Protein AF-A0A3C0HRY5-F1 (afdb_monomer_lite)

Radius of gyration: 14.95 Å; chains: 1; bounding box: 25×20×42 Å

Structure (mmCIF, N/CA/C/O backbone):
data_AF-A0A3C0HRY5-F1
#
_entry.id   AF-A0A3C0HRY5-F1
#
loop_
_atom_site.group_PDB
_atom_site.id
_atom_site.type_symbol
_atom_site.label_atom_id
_atom_site.label_alt_id
_atom_site.label_comp_id
_atom_site.label_asym_id
_atom_site.label_entity_id
_atom_site.label_seq_id
_atom_site.pdbx_PDB_ins_code
_atom_site.Cartn_x
_atom_site.Cartn_y
_atom_site.Cartn_z
_atom_site.occupancy
_atom_site.B_iso_or_equiv
_atom_site.auth_seq_id
_atom_site.auth_comp_id
_atom_site.auth_asym_id
_atom_site.auth_atom_id
_atom_site.pdbx_PDB_model_num
ATOM 1 N N . VAL A 1 1 ? -2.709 -3.842 -19.035 1.00 57.28 1 VAL A N 1
ATOM 2 C CA . VAL A 1 1 ? -2.562 -4.637 -17.795 1.00 57.28 1 VAL A CA 1
ATOM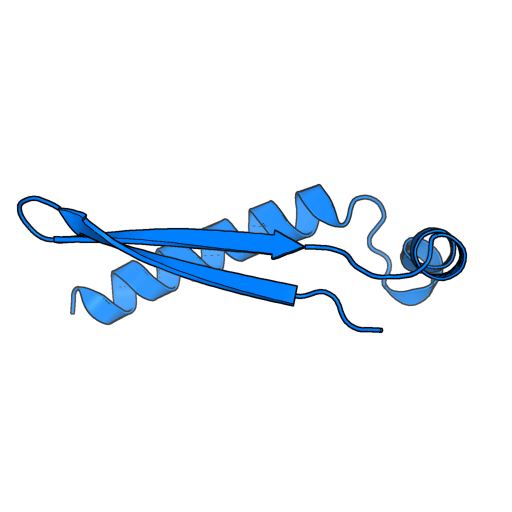 3 C C . VAL A 1 1 ? -2.110 -3.685 -16.710 1.00 57.28 1 VAL A C 1
ATOM 5 O O . VAL A 1 1 ? -1.111 -3.006 -16.915 1.00 57.28 1 VAL A O 1
ATOM 8 N N . PHE A 1 2 ? -2.897 -3.559 -15.646 1.00 76.81 2 PHE A N 1
ATOM 9 C CA . PHE A 1 2 ? -2.691 -2.578 -14.583 1.00 76.81 2 PHE A CA 1
ATOM 10 C C . PHE A 1 2 ? -2.185 -3.284 -13.325 1.00 76.81 2 PHE A C 1
ATOM 12 O O . PHE A 1 2 ? -2.584 -4.420 -13.060 1.00 76.81 2 PHE A O 1
ATOM 19 N N . SER A 1 3 ? -1.306 -2.627 -12.571 1.00 89.50 3 SER A N 1
ATOM 20 C CA . SER A 1 3 ? -0.951 -3.064 -11.219 1.00 89.50 3 SER A CA 1
ATOM 21 C C . SER A 1 3 ? -2.199 -2.995 -10.332 1.00 89.50 3 SER A C 1
ATOM 23 O O . SER A 1 3 ? -3.047 -2.119 -10.521 1.00 89.50 3 SER A O 1
ATOM 25 N N . LYS A 1 4 ? -2.343 -3.942 -9.405 1.00 94.88 4 LYS A N 1
ATOM 26 C CA . LYS A 1 4 ? -3.475 -3.992 -8.472 1.00 94.88 4 LYS A CA 1
ATOM 27 C C . LYS A 1 4 ? -3.057 -3.476 -7.106 1.00 94.88 4 LYS A C 1
ATOM 29 O O . LYS A 1 4 ? -1.920 -3.680 -6.692 1.00 94.88 4 LYS A O 1
ATOM 34 N N . TRP A 1 5 ? -4.022 -2.882 -6.420 1.00 96.50 5 TRP A N 1
ATOM 35 C CA . TRP A 1 5 ? -3.911 -2.419 -5.046 1.00 96.50 5 TRP A CA 1
ATOM 36 C C . TRP A 1 5 ? -5.042 -3.041 -4.238 1.00 96.50 5 TRP A C 1
ATOM 38 O O . TRP A 1 5 ? -6.153 -3.204 -4.753 1.00 96.50 5 TRP A O 1
ATOM 48 N N . ARG A 1 6 ? -4.754 -3.430 -3.001 1.00 97.38 6 ARG A N 1
ATOM 49 C CA . ARG A 1 6 ? -5.736 -4.005 -2.082 1.00 97.38 6 ARG A CA 1
ATOM 50 C C . ARG A 1 6 ? -5.477 -3.469 -0.687 1.00 97.38 6 ARG A C 1
ATOM 52 O O . ARG A 1 6 ? -4.331 -3.420 -0.264 1.00 97.38 6 ARG A O 1
ATOM 59 N N . TYR A 1 7 ? -6.552 -3.162 0.021 1.00 98.06 7 TYR A N 1
ATOM 60 C CA . TYR A 1 7 ? -6.514 -2.909 1.451 1.00 98.06 7 TYR A CA 1
ATOM 61 C C . TYR A 1 7 ? -7.235 -4.044 2.169 1.00 98.06 7 TYR A C 1
ATOM 63 O O . TYR A 1 7 ? -8.305 -4.484 1.736 1.00 98.06 7 TYR A O 1
ATOM 71 N N . GLU A 1 8 ? -6.630 -4.530 3.240 1.00 98.38 8 GLU A N 1
ATOM 72 C CA . GLU A 1 8 ? -7.230 -5.467 4.178 1.00 98.38 8 GLU A CA 1
ATOM 73 C C . GLU A 1 8 ? -7.464 -4.733 5.495 1.00 98.38 8 GLU A C 1
ATOM 75 O O . GLU A 1 8 ? -6.597 -4.001 5.968 1.00 98.38 8 GLU A O 1
ATOM 80 N N . PHE A 1 9 ? -8.664 -4.893 6.048 1.00 98.25 9 PHE A N 1
ATOM 81 C CA . PHE A 1 9 ? -9.086 -4.255 7.287 1.00 98.25 9 PHE A CA 1
ATOM 82 C C . PHE A 1 9 ? -9.431 -5.349 8.284 1.00 98.25 9 PHE A C 1
ATOM 84 O O . PHE A 1 9 ? -10.297 -6.185 8.018 1.00 98.25 9 PHE A O 1
ATOM 91 N N . GLU A 1 10 ? -8.764 -5.327 9.427 1.00 98.50 10 GLU A N 1
ATOM 92 C CA . GLU A 1 10 ? -8.947 -6.303 10.492 1.00 98.50 10 GLU A CA 1
ATOM 93 C C . GLU A 1 10 ? -9.277 -5.572 11.790 1.00 98.50 10 GLU A C 1
ATOM 95 O O . GLU A 1 10 ? -8.532 -4.691 12.226 1.00 98.50 10 GLU A O 1
ATOM 100 N N . SER A 1 11 ? -10.388 -5.936 12.431 1.00 97.94 11 SER A N 1
ATOM 101 C CA . SER A 1 11 ? -10.699 -5.430 13.768 1.00 97.94 11 SER A CA 1
ATOM 102 C C . SER A 1 11 ? -9.669 -5.943 14.773 1.00 97.94 11 SER A C 1
ATOM 104 O O . SER A 1 11 ? -9.350 -7.132 14.802 1.00 97.94 11 SER A O 1
ATOM 106 N N . ILE A 1 12 ? -9.173 -5.045 15.617 1.00 97.19 12 ILE A N 1
ATOM 107 C CA . ILE A 1 12 ? -8.282 -5.350 16.739 1.00 97.19 12 ILE A CA 1
ATOM 108 C C . ILE A 1 12 ? -8.845 -4.704 18.005 1.00 97.19 12 ILE A C 1
ATOM 110 O O . ILE A 1 12 ? -9.747 -3.869 17.929 1.00 97.19 12 ILE A O 1
ATOM 114 N N . ASP A 1 13 ? -8.329 -5.080 19.174 1.00 96.81 13 ASP A N 1
ATOM 115 C CA . ASP A 1 13 ? -8.748 -4.417 20.408 1.00 96.81 13 ASP A CA 1
ATOM 116 C C . ASP A 1 13 ? -8.435 -2.914 20.337 1.00 96.81 13 ASP A C 1
ATOM 118 O O . ASP A 1 13 ? -7.316 -2.516 20.010 1.00 96.81 13 ASP A O 1
ATOM 122 N N . GLY A 1 14 ? -9.454 -2.089 20.572 1.00 94.06 14 GLY A N 1
ATOM 123 C CA . GLY A 1 14 ? -9.346 -0.632 20.512 1.00 94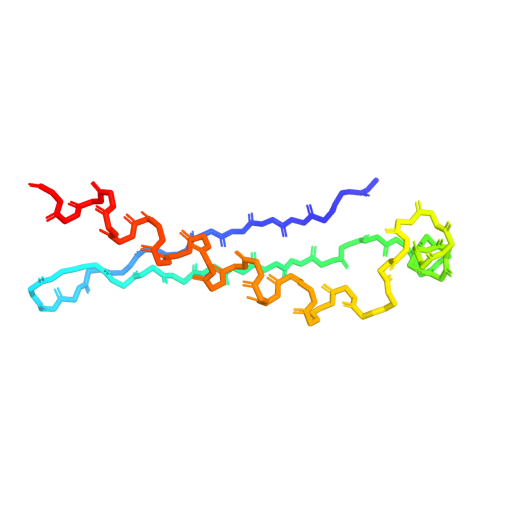.06 14 GLY A CA 1
ATOM 124 C C . GLY A 1 14 ? -9.178 -0.011 19.118 1.00 9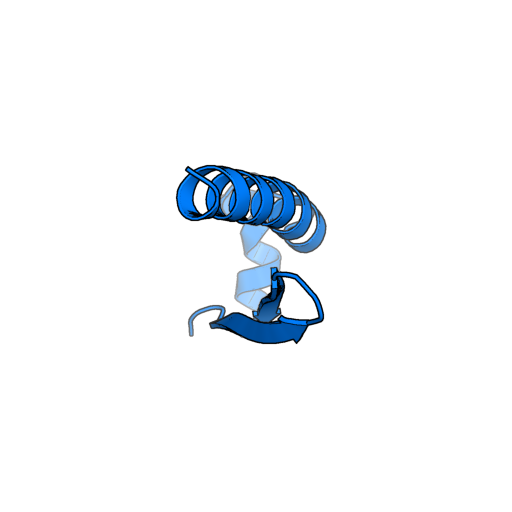4.06 14 GLY A C 1
ATOM 125 O O . GLY A 1 14 ? -8.931 1.191 19.054 1.00 94.06 14 GLY A O 1
ATOM 126 N N . GLY A 1 15 ? -9.316 -0.752 18.008 1.00 96.31 15 GLY A N 1
ATOM 127 C CA . GLY A 1 15 ? -9.168 -0.141 16.681 1.00 96.31 15 GLY A CA 1
ATOM 128 C C . GLY A 1 15 ? -9.293 -1.074 15.475 1.00 96.31 15 GLY A C 1
ATOM 129 O O . GLY A 1 15 ? -9.897 -2.144 15.521 1.00 96.31 15 GLY A O 1
ATOM 130 N N . THR A 1 16 ? -8.723 -0.641 14.351 1.00 97.75 16 THR A N 1
ATOM 131 C CA . THR A 1 16 ? -8.657 -1.416 13.103 1.00 97.75 16 THR A CA 1
ATOM 132 C C . THR A 1 16 ? -7.230 -1.402 12.577 1.00 97.75 16 THR A C 1
ATOM 134 O O . THR A 1 16 ? -6.635 -0.339 12.414 1.00 97.75 16 THR A O 1
ATOM 137 N N . ARG A 1 17 ? -6.681 -2.580 12.281 1.00 98.12 17 ARG A N 1
ATOM 138 C CA . ARG A 1 17 ? -5.437 -2.703 11.524 1.00 98.12 17 ARG A CA 1
ATOM 139 C C . ARG A 1 17 ? -5.762 -2.626 10.041 1.00 98.12 17 ARG A C 1
ATOM 141 O O . ARG A 1 17 ? -6.610 -3.372 9.558 1.00 98.12 17 ARG A O 1
ATOM 148 N N . VAL A 1 18 ? -5.066 -1.745 9.333 1.00 98.44 18 VAL A N 1
ATOM 149 C CA . VAL A 1 18 ? -5.162 -1.632 7.878 1.00 98.44 18 VA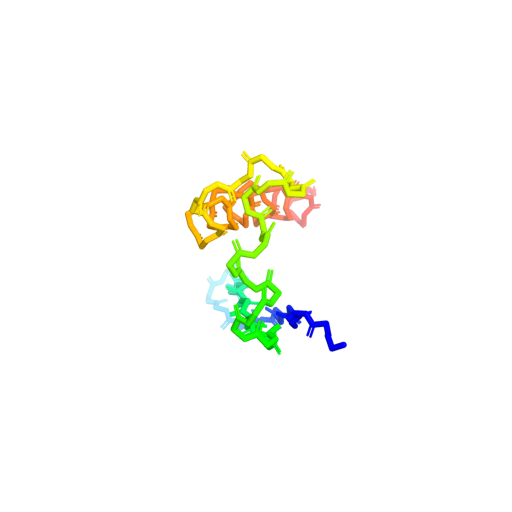L A CA 1
ATOM 150 C C . VAL A 1 18 ? -3.846 -2.078 7.264 1.00 98.44 18 VAL A C 1
ATOM 152 O O . VAL A 1 18 ? -2.793 -1.540 7.603 1.00 98.44 18 VAL A O 1
ATOM 155 N N . THR A 1 19 ? -3.912 -3.038 6.348 1.00 98.38 19 THR A N 1
ATOM 156 C CA . THR A 1 19 ? -2.761 -3.510 5.575 1.00 98.38 19 THR A CA 1
ATOM 157 C C . THR A 1 19 ? -2.973 -3.162 4.110 1.00 98.38 19 THR A C 1
ATOM 159 O O . THR A 1 19 ? -3.998 -3.511 3.527 1.00 98.38 19 THR A O 1
ATOM 162 N N . GLU A 1 20 ? -2.011 -2.478 3.497 1.00 98.50 20 GLU A N 1
ATOM 163 C CA . GLU A 1 20 ? -2.021 -2.198 2.061 1.00 98.50 20 GLU A CA 1
ATOM 164 C C . GLU A 1 20 ? -1.117 -3.183 1.312 1.00 98.50 20 GLU A C 1
ATOM 166 O O . GLU A 1 20 ? 0.008 -3.468 1.723 1.00 98.50 20 GLU A O 1
ATOM 171 N N . HIS A 1 21 ? -1.599 -3.676 0.175 1.00 97.38 21 HIS A N 1
ATOM 172 C CA . HIS A 1 21 ? -0.882 -4.580 -0.711 1.00 97.38 21 HIS A CA 1
ATOM 173 C C . HIS A 1 21 ? -0.831 -4.012 -2.123 1.00 97.38 21 HIS A C 1
ATOM 175 O O . HIS A 1 21 ? -1.823 -3.493 -2.643 1.00 97.38 21 HIS A O 1
ATOM 181 N N . THR A 1 22 ? 0.298 -4.231 -2.789 1.00 96.38 22 THR A N 1
ATOM 182 C CA . THR A 1 22 ? 0.468 -3.957 -4.214 1.00 96.38 22 THR A CA 1
ATOM 183 C C . THR A 1 22 ? 0.850 -5.236 -4.951 1.00 96.38 22 THR A C 1
ATOM 185 O O . THR A 1 22 ? 1.589 -6.072 -4.433 1.00 96.38 22 THR A O 1
ATOM 188 N N . LEU A 1 23 ? 0.320 -5.409 -6.161 1.00 94.56 23 LEU A N 1
ATOM 189 C CA . LEU A 1 23 ? 0.665 -6.515 -7.048 1.00 94.56 23 LEU A CA 1
ATOM 190 C C . LEU A 1 23 ? 0.958 -5.978 -8.445 1.00 94.56 23 LEU A C 1
ATOM 192 O O . LEU A 1 23 ? 0.055 -5.541 -9.171 1.00 94.56 23 LEU A O 1
ATOM 196 N N . ASP A 1 24 ? 2.227 -6.045 -8.842 1.00 92.88 24 ASP A N 1
ATOM 197 C CA . ASP A 1 24 ? 2.648 -5.583 -10.155 1.00 92.88 24 ASP A CA 1
ATOM 198 C C . ASP A 1 24 ? 2.440 -6.647 -11.240 1.00 92.88 24 ASP A C 1
ATOM 200 O O . ASP A 1 24 ? 3.270 -7.527 -11.469 1.00 92.88 24 ASP A O 1
ATOM 204 N N . LEU A 1 25 ? 1.316 -6.526 -11.948 1.00 93.44 25 LEU A N 1
ATOM 205 C CA . LEU A 1 25 ? 0.945 -7.392 -13.069 1.00 93.44 25 LEU A CA 1
ATOM 206 C C . LEU A 1 25 ? 1.468 -6.889 -14.422 1.00 93.44 25 LEU A C 1
ATOM 208 O O . LEU A 1 25 ? 1.082 -7.418 -15.467 1.00 93.44 25 LEU A O 1
ATOM 212 N N . ARG A 1 26 ? 2.301 -5.840 -14.451 1.00 91.31 26 ARG A N 1
ATOM 213 C CA . ARG A 1 26 ? 2.849 -5.338 -15.716 1.00 91.31 26 ARG A CA 1
ATOM 214 C C . ARG A 1 26 ? 3.714 -6.420 -16.381 1.00 91.31 26 ARG A C 1
ATOM 216 O O . ARG A 1 26 ? 4.500 -7.069 -15.696 1.00 91.31 26 ARG A O 1
ATOM 223 N N . PRO A 1 27 ? 3.624 -6.604 -17.712 1.00 92.81 27 PRO A N 1
ATOM 224 C CA . PRO A 1 27 ? 4.538 -7.489 -18.426 1.00 92.81 27 PRO A CA 1
ATOM 225 C C . PRO A 1 27 ? 5.996 -7.056 -18.229 1.00 92.81 27 PRO A C 1
ATOM 227 O O . PRO A 1 27 ? 6.271 -5.856 -18.201 1.00 92.81 27 PRO A O 1
ATOM 230 N N . GLU A 1 28 ? 6.936 -8.001 -18.202 1.00 91.56 28 GLU A N 1
ATOM 231 C CA . GLU A 1 28 ? 8.363 -7.720 -17.946 1.00 91.56 28 GLU A CA 1
ATOM 232 C C . GLU A 1 28 ? 8.955 -6.658 -18.886 1.00 91.56 28 GLU A C 1
ATOM 234 O O . GLU A 1 28 ? 9.662 -5.753 -18.446 1.00 91.56 28 GLU A O 1
ATOM 239 N N . LYS A 1 29 ? 8.565 -6.663 -20.170 1.00 91.31 29 LYS A N 1
ATOM 240 C CA . LYS A 1 29 ? 8.969 -5.617 -21.130 1.00 91.31 29 LYS A CA 1
ATOM 241 C C . LYS A 1 29 ? 8.563 -4.200 -20.697 1.00 91.31 29 LYS A C 1
ATOM 243 O O . LYS A 1 29 ? 9.291 -3.245 -20.936 1.00 91.31 29 LYS A O 1
ATOM 248 N N . VAL A 1 30 ? 7.406 -4.063 -20.048 1.00 89.00 30 VAL A N 1
ATOM 249 C CA . VAL A 1 30 ? 6.898 -2.781 -19.538 1.00 89.00 30 VAL A CA 1
ATOM 250 C C . VAL A 1 30 ? 7.614 -2.405 -18.243 1.00 89.00 30 VAL A C 1
ATOM 252 O O . VAL A 1 30 ? 7.929 -1.232 -18.054 1.00 89.00 30 VAL A O 1
ATOM 255 N N . LYS A 1 31 ? 7.918 -3.380 -17.376 1.00 90.25 31 LYS A N 1
ATOM 256 C CA . LYS A 1 31 ? 8.729 -3.146 -16.170 1.00 90.25 31 LYS A CA 1
ATOM 257 C C . LYS A 1 31 ? 10.116 -2.612 -16.535 1.00 90.25 31 LYS A C 1
ATOM 259 O O . LYS A 1 31 ? 10.517 -1.590 -15.990 1.00 90.25 31 LYS A O 1
ATOM 264 N N . ALA A 1 32 ? 10.772 -3.207 -17.534 1.00 91.06 32 ALA A N 1
ATOM 265 C CA . ALA A 1 32 ? 12.084 -2.775 -18.024 1.00 91.06 32 ALA A CA 1
ATOM 266 C C . ALA A 1 32 ? 12.086 -1.349 -18.612 1.00 91.06 32 ALA A C 1
ATOM 268 O O . ALA A 1 32 ? 13.073 -0.625 -18.506 1.00 91.06 32 ALA A O 1
ATOM 269 N N . MET A 1 33 ? 10.975 -0.916 -19.216 1.00 90.31 33 MET A N 1
ATOM 270 C CA . MET A 1 33 ? 10.805 0.462 -19.697 1.00 90.31 33 MET A CA 1
ATOM 271 C C . MET A 1 33 ? 10.414 1.453 -18.589 1.00 90.31 33 MET A C 1
ATOM 273 O O . MET A 1 33 ? 10.487 2.665 -18.800 1.00 90.31 33 MET A O 1
ATOM 277 N N . GLY A 1 34 ? 10.013 0.952 -17.418 1.00 87.19 34 GLY A N 1
ATOM 278 C CA . GLY A 1 34 ? 9.500 1.731 -16.293 1.00 87.19 34 GLY A CA 1
ATOM 279 C C . GLY A 1 34 ? 10.410 2.885 -15.868 1.00 87.19 34 GLY A C 1
ATOM 280 O O . GLY A 1 34 ? 9.927 4.019 -15.864 1.00 87.19 34 GLY A O 1
ATOM 281 N N . PRO A 1 35 ? 11.708 2.652 -15.589 1.00 92.62 35 PRO A N 1
ATOM 282 C CA . PRO A 1 35 ? 12.616 3.711 -15.152 1.00 92.62 35 PRO A CA 1
ATOM 283 C C . PRO A 1 35 ? 12.712 4.868 -16.148 1.00 92.62 35 PRO A C 1
ATOM 285 O O . PRO A 1 35 ? 12.644 6.026 -15.755 1.00 92.62 35 PRO A O 1
ATOM 288 N N . LYS A 1 36 ? 12.760 4.575 -17.454 1.00 92.94 36 LYS A N 1
ATOM 289 C CA . LYS A 1 36 ? 12.810 5.611 -18.499 1.00 92.94 36 LYS A CA 1
ATOM 290 C C . LYS A 1 36 ? 11.518 6.421 -18.600 1.00 92.94 36 LYS A C 1
ATOM 292 O O . LYS A 1 36 ? 11.567 7.595 -18.941 1.00 92.94 36 LYS A O 1
ATOM 297 N N . MET A 1 37 ? 10.371 5.795 -18.345 1.00 88.56 37 MET A N 1
ATOM 298 C CA . MET A 1 37 ? 9.064 6.448 -18.463 1.00 88.56 37 MET A CA 1
ATOM 299 C C . MET A 1 37 ? 8.691 7.263 -17.226 1.00 88.56 37 MET A C 1
ATOM 301 O O . MET A 1 37 ? 8.101 8.329 -17.365 1.00 88.56 37 MET A O 1
ATOM 305 N N . SER A 1 38 ? 8.987 6.755 -16.027 1.00 89.12 38 SER A N 1
ATOM 306 C CA . SER A 1 38 ? 8.546 7.375 -14.773 1.00 89.12 38 SER A CA 1
ATOM 307 C C . SER A 1 38 ? 9.670 7.950 -13.914 1.00 89.12 38 SER A C 1
ATOM 309 O O . SER A 1 38 ? 9.365 8.516 -12.872 1.00 89.12 38 SER A O 1
ATOM 311 N N . GLY A 1 39 ? 10.942 7.755 -14.276 1.00 94.00 39 GLY A N 1
ATOM 312 C CA . GLY A 1 39 ? 12.089 8.145 -13.444 1.00 94.00 39 GLY A CA 1
ATOM 313 C C . GLY A 1 39 ? 12.209 7.358 -12.134 1.00 94.00 39 GLY A C 1
ATOM 314 O O . GLY A 1 39 ? 12.914 7.779 -11.228 1.00 94.00 39 GLY A O 1
ATOM 315 N N . ILE A 1 40 ? 11.494 6.234 -12.009 1.00 93.31 40 ILE A N 1
ATOM 316 C CA . ILE A 1 40 ? 11.463 5.409 -10.793 1.00 93.31 40 ILE A CA 1
ATOM 317 C C . ILE A 1 40 ? 12.210 4.120 -11.102 1.00 93.31 40 ILE A C 1
ATOM 319 O O . ILE A 1 40 ? 11.709 3.294 -11.868 1.00 93.31 40 ILE A O 1
ATOM 323 N N . GLU A 1 41 ? 13.398 3.979 -10.521 1.00 92.12 41 GLU A N 1
ATOM 324 C CA . GLU A 1 41 ? 14.254 2.806 -10.704 1.00 92.12 41 GLU A CA 1
ATOM 325 C C . GLU A 1 41 ? 13.751 1.616 -9.886 1.00 92.12 41 GLU A C 1
ATOM 327 O O . GLU A 1 41 ? 13.443 0.568 -10.452 1.00 92.12 41 GLU A O 1
ATOM 332 N N . ASP A 1 42 ? 13.577 1.809 -8.577 1.00 93.62 42 ASP A N 1
ATOM 333 C CA . ASP A 1 42 ? 12.984 0.818 -7.682 1.00 93.62 42 ASP A CA 1
ATOM 334 C C . ASP A 1 42 ? 11.534 1.196 -7.371 1.00 93.62 42 ASP A C 1
ATOM 336 O O . ASP A 1 42 ? 11.225 2.025 -6.507 1.00 93.62 42 ASP A O 1
ATOM 340 N N . ARG A 1 43 ? 10.616 0.587 -8.122 1.00 93.06 43 ARG A N 1
ATOM 341 C CA . ARG A 1 43 ? 9.186 0.828 -7.936 1.00 93.06 43 ARG A CA 1
ATOM 342 C C . ARG A 1 43 ? 8.643 0.189 -6.664 1.00 93.06 43 ARG A C 1
ATOM 344 O O . ARG A 1 43 ? 7.704 0.743 -6.100 1.00 93.06 43 ARG A O 1
ATOM 351 N N . ASP A 1 44 ? 9.216 -0.914 -6.202 1.00 93.69 44 ASP A N 1
ATOM 352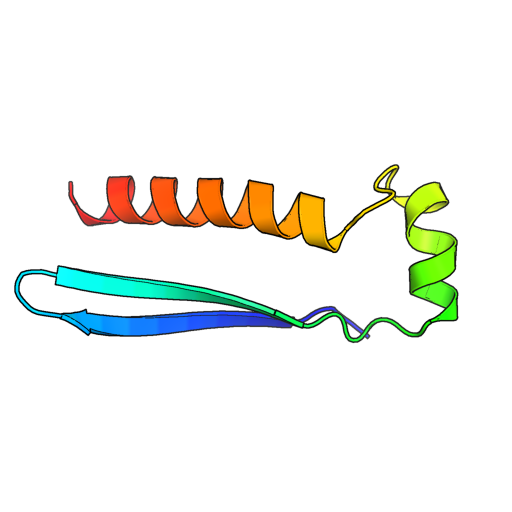 C CA . ASP A 1 44 ? 8.736 -1.578 -4.992 1.00 93.69 44 ASP A CA 1
ATOM 353 C C . ASP A 1 44 ? 9.119 -0.761 -3.756 1.00 93.69 44 ASP A C 1
ATOM 355 O O . ASP A 1 44 ? 8.286 -0.563 -2.870 1.00 93.69 44 ASP A O 1
ATOM 359 N N . ALA A 1 45 ? 10.339 -0.211 -3.723 1.00 95.75 45 ALA A N 1
ATOM 360 C CA . ALA A 1 45 ? 10.744 0.743 -2.693 1.00 95.75 45 ALA A CA 1
ATOM 361 C C . ALA A 1 45 ? 9.903 2.017 -2.733 1.00 95.75 45 ALA A C 1
ATOM 363 O O . ALA A 1 45 ? 9.391 2.432 -1.693 1.00 95.75 45 ALA A O 1
ATOM 364 N N . ARG A 1 46 ? 9.693 2.595 -3.925 1.00 96.19 46 ARG A N 1
ATOM 365 C CA . ARG A 1 46 ? 8.873 3.804 -4.043 1.00 96.19 46 ARG A CA 1
ATOM 366 C C . ARG A 1 46 ? 7.432 3.564 -3.596 1.00 96.19 46 ARG A C 1
ATOM 368 O O . ARG A 1 46 ? 6.869 4.412 -2.911 1.00 96.19 46 ARG A O 1
ATOM 375 N N . ASN A 1 47 ? 6.849 2.421 -3.959 1.00 96.25 47 ASN A N 1
ATOM 376 C CA . ASN A 1 47 ? 5.508 2.052 -3.521 1.00 96.25 47 ASN A CA 1
ATOM 377 C C . ASN A 1 47 ? 5.455 1.941 -1.993 1.00 96.25 47 ASN A C 1
ATOM 379 O O . ASN A 1 47 ? 4.610 2.608 -1.407 1.00 96.25 47 ASN A O 1
ATOM 383 N N . ARG A 1 48 ? 6.376 1.204 -1.347 1.00 96.88 48 ARG A N 1
ATOM 384 C CA . ARG A 1 48 ? 6.420 1.091 0.126 1.00 96.88 48 ARG A CA 1
ATOM 385 C C . ARG A 1 48 ? 6.443 2.452 0.819 1.00 96.88 48 ARG A C 1
ATOM 387 O O . ARG A 1 48 ? 5.594 2.700 1.664 1.00 96.88 48 ARG A O 1
ATOM 394 N N . GLU A 1 49 ? 7.338 3.347 0.403 1.00 97.75 49 GLU A N 1
ATOM 395 C CA . GLU A 1 49 ? 7.446 4.698 0.975 1.00 97.75 49 GLU A CA 1
ATOM 396 C C . GLU A 1 49 ? 6.114 5.463 0.878 1.00 97.75 49 GLU A C 1
ATOM 398 O O . GLU A 1 49 ? 5.643 6.071 1.838 1.00 97.75 49 GLU A O 1
ATOM 403 N N . THR A 1 50 ? 5.460 5.406 -0.285 1.00 97.25 50 THR A N 1
ATOM 404 C CA . THR A 1 50 ? 4.173 6.088 -0.476 1.00 97.25 50 THR A CA 1
ATOM 405 C C . THR A 1 50 ? 3.007 5.405 0.244 1.00 97.25 50 THR A C 1
ATOM 407 O O . THR A 1 50 ? 2.087 6.092 0.686 1.00 97.25 50 THR A O 1
ATOM 410 N N . MET A 1 51 ? 3.039 4.078 0.390 1.00 98.00 51 MET A N 1
ATOM 411 C CA . MET A 1 51 ? 2.041 3.304 1.136 1.00 98.00 51 MET A CA 1
ATOM 412 C C . MET A 1 51 ? 2.103 3.640 2.626 1.00 98.00 51 MET A C 1
ATOM 414 O O . MET A 1 51 ? 1.072 3.880 3.244 1.00 98.00 51 MET A O 1
ATOM 418 N N . GLU A 1 52 ? 3.306 3.756 3.194 1.00 98.25 52 GLU A N 1
ATOM 419 C CA . GLU A 1 52 ? 3.499 4.186 4.585 1.00 98.25 52 GLU A CA 1
ATOM 420 C C . GLU A 1 52 ? 2.878 5.566 4.835 1.00 98.25 52 GLU A C 1
ATOM 422 O O . GLU A 1 52 ? 2.104 5.742 5.779 1.00 98.25 52 GLU A O 1
ATOM 427 N N . ALA A 1 53 ? 3.135 6.529 3.943 1.00 98.44 53 ALA A N 1
ATOM 428 C CA . ALA A 1 53 ? 2.524 7.856 4.023 1.00 98.44 53 ALA A CA 1
ATOM 429 C C . ALA A 1 53 ? 0.991 7.805 3.883 1.00 98.44 53 ALA A C 1
ATOM 431 O O . ALA A 1 53 ? 0.278 8.507 4.602 1.00 98.44 53 ALA A O 1
ATOM 432 N N . THR A 1 54 ? 0.480 6.960 2.983 1.00 98.44 54 THR A N 1
ATOM 433 C CA . THR A 1 54 ? -0.963 6.763 2.768 1.00 98.44 54 THR A CA 1
ATOM 434 C C . THR A 1 54 ? -1.641 6.207 4.016 1.00 98.44 54 THR A C 1
ATOM 436 O O . THR A 1 54 ? -2.644 6.761 4.463 1.00 98.44 54 THR A O 1
ATOM 439 N N . LEU A 1 55 ? -1.084 5.152 4.613 1.00 98.50 55 LEU A N 1
ATOM 440 C CA . LEU A 1 55 ? -1.633 4.519 5.812 1.00 98.50 55 LEU A CA 1
ATOM 441 C C . LEU A 1 55 ? -1.565 5.445 7.034 1.00 98.50 55 LEU A C 1
ATOM 443 O O . LEU A 1 55 ? -2.525 5.504 7.801 1.00 98.50 55 LEU A O 1
ATOM 447 N N . ALA A 1 56 ? -0.490 6.226 7.182 1.00 98.19 56 ALA A N 1
ATOM 448 C CA . ALA A 1 56 ? -0.391 7.231 8.241 1.00 98.19 56 ALA A CA 1
ATOM 449 C C . ALA A 1 56 ? -1.457 8.332 8.093 1.00 98.19 56 ALA A C 1
ATOM 451 O O . ALA A 1 56 ? -2.117 8.700 9.066 1.00 98.19 56 ALA A O 1
ATOM 452 N N . ALA A 1 57 ? -1.665 8.837 6.872 1.00 98.31 57 ALA A N 1
ATOM 453 C CA . ALA A 1 57 ? -2.709 9.822 6.597 1.00 98.31 57 ALA A CA 1
ATOM 454 C C . ALA A 1 57 ? -4.119 9.249 6.813 1.00 98.31 57 ALA A C 1
ATOM 456 O O . ALA A 1 57 ? -4.997 9.958 7.305 1.00 98.31 57 ALA A O 1
ATOM 457 N N . LEU A 1 58 ? -4.329 7.972 6.476 1.00 98.00 58 LEU A N 1
ATOM 458 C CA . LEU A 1 58 ? -5.588 7.273 6.711 1.00 98.00 58 LEU A CA 1
ATOM 459 C C . LEU A 1 58 ? -5.901 7.167 8.208 1.00 98.00 58 LEU A C 1
ATOM 461 O O . LEU A 1 58 ? -7.008 7.524 8.607 1.00 98.00 58 LEU A O 1
ATOM 465 N N . ALA A 1 59 ? -4.933 6.744 9.029 1.00 97.19 59 ALA A N 1
ATOM 466 C CA . ALA A 1 59 ? -5.092 6.686 10.484 1.00 97.19 59 ALA A CA 1
ATOM 467 C C . ALA A 1 59 ? -5.442 8.070 11.056 1.00 97.19 59 ALA A C 1
ATOM 469 O O . ALA A 1 59 ? -6.473 8.236 11.704 1.00 97.19 59 ALA A O 1
ATOM 470 N N . LEU A 1 60 ? -4.674 9.101 10.681 1.00 98.06 60 LEU A N 1
ATOM 471 C CA . LEU A 1 60 ? -4.921 10.487 11.098 1.00 98.06 60 LEU A CA 1
ATOM 472 C C . LEU A 1 60 ? -6.280 11.046 10.667 1.00 98.06 60 LEU A C 1
ATOM 474 O O . LEU A 1 60 ? -6.753 12.005 11.271 1.00 98.06 60 LEU A O 1
ATOM 478 N N . ALA A 1 61 ? -6.869 10.548 9.580 1.00 97.88 61 ALA A N 1
ATOM 479 C CA . ALA A 1 61 ? -8.191 10.973 9.133 1.00 97.88 61 ALA A CA 1
ATOM 480 C C . ALA A 1 61 ? -9.312 10.223 9.865 1.00 97.88 61 ALA A C 1
ATOM 482 O O . ALA A 1 61 ? -10.348 10.823 10.142 1.00 97.88 61 ALA A O 1
ATOM 483 N N . ALA A 1 62 ? -9.104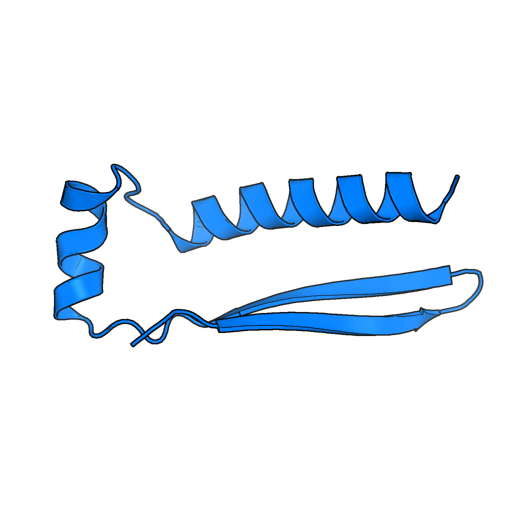 8.938 10.162 1.00 96.75 62 ALA A N 1
ATOM 484 C CA . ALA A 1 62 ? -10.082 8.072 10.816 1.00 96.75 62 ALA A CA 1
ATOM 485 C C . ALA A 1 62 ? -10.175 8.291 12.335 1.00 96.75 62 ALA A C 1
ATOM 487 O O . ALA A 1 62 ? -11.229 8.054 12.915 1.00 96.75 62 ALA A O 1
ATOM 488 N N . GLU A 1 63 ? -9.091 8.742 12.967 1.00 94.31 63 GLU A N 1
ATOM 489 C CA . GLU A 1 63 ? -8.986 8.940 14.421 1.00 94.31 63 GLU A CA 1
ATOM 490 C C . GLU A 1 63 ? -9.331 10.373 14.877 1.00 94.31 63 GLU A C 1
ATOM 492 O O . GLU A 1 63 ? -9.060 10.745 16.019 1.00 94.31 63 GLU A O 1
ATOM 497 N N . ARG A 1 64 ? -9.907 11.194 13.990 1.00 76.75 64 ARG A N 1
ATOM 498 C CA . ARG A 1 64 ? -10.427 12.530 14.331 1.00 76.75 64 ARG A CA 1
ATOM 499 C C . ARG A 1 64 ? -11.789 12.451 14.997 1.00 76.75 64 ARG A C 1
ATOM 501 O O . ARG A 1 64 ? -12.007 13.264 15.921 1.00 76.75 64 ARG A O 1
#

Sequence (64 aa):
VFSKWRYEFESIDGGTRVTEHTLDLRPEKVKAMGPKMSGIEDRDARNRETMEATLAALALAAER

pLDDT: mean 94.04, std 6.42, range [57.28, 98.5]

Foldseek 3Di:
DDKDKDWDWDDDVPGIDIDIDIGDPDDPVVVVCVCVVPVDPDPVVVVVVVVVVVVVVVCVVVVD

Secondary structure (DSSP, 8-state):
---EEEEEEEEETTEEEEEEEEE----HHHHHHHHHHHS-S-HHHHHHHHHHHHHHHHHHHHT-